Protein AF-A0A0G0K893-F1 (afdb_monomer_lite)

InterPro domains:
  IPR022312 DNA polymerase family X [PTHR11276] (44-92)
  IPR029398 DNA polymerase beta, thumb domain [PF14791] (61-93)
  IPR037160 DNA polymerase, thumb domain superfamily [G3DSA:3.30.210.10] (62-109)
  IPR043519 Nucleotidyltransferase superfamily [G3DSA:3.30.460.10] (1-61)
  IPR043519 Nucleotidyltransferase superfamily [SSF81301] (2-94)

Secondary structure (DSSP, 8-state):
---EEEEEE-S-HHHHHHHHHT-TT--EEEEE-SSEEEEEETTTEEEEEEEE-GGGHHHHHHHHH--HHHHHHHHHHHHHTTEEEETTEEEE-STT--------------

pLDDT: mean 87.23, std 17.06, range [38.0, 98.5]

Foldseek 3Di:
DAAAEAEAADPQQPVVQVCVQVPVQFPDWPDDDPFKTWTAGPPRHIYIYGYAHPVLRVLLVPVVVDDPVRVVVVQVVQVVVQWGRDSRGIGHNDDPDDDPDPPDPDPPDD

Radius of gyration: 16.89 Å; chains: 1; bounding box: 39×26×49 Å

Structure (mmCIF, N/CA/C/O backbone):
data_AF-A0A0G0K893-F1
#
_entry.id   AF-A0A0G0K893-F1
#
loop_
_atom_site.group_PDB
_atom_site.id
_atom_site.type_symbol
_atom_site.label_atom_id
_atom_site.label_alt_id
_atom_site.label_comp_id
_atom_site.label_asym_id
_atom_site.label_entity_id
_atom_site.label_seq_id
_atom_site.pdbx_PDB_ins_code
_atom_site.Cartn_x
_atom_site.Cartn_y
_atom_site.Cartn_z
_atom_site.occupancy
_atom_site.B_iso_or_equiv
_atom_site.auth_seq_id
_atom_site.auth_comp_id
_atom_site.auth_asym_id
_atom_site.auth_atom_id
_atom_site.pdbx_PDB_model_num
ATOM 1 N N . MET A 1 1 ? 6.265 -10.232 15.734 1.00 49.88 1 MET A N 1
ATOM 2 C CA . MET A 1 1 ? 4.872 -10.055 15.279 1.00 49.88 1 MET A CA 1
ATOM 3 C C . MET A 1 1 ? 4.722 -8.579 14.971 1.00 49.88 1 MET A C 1
ATOM 5 O O . MET A 1 1 ? 5.024 -7.790 15.858 1.00 49.88 1 MET A O 1
ATOM 9 N N . GLY A 1 2 ? 4.480 -8.250 13.701 1.00 76.31 2 GLY A N 1
ATOM 10 C CA . GLY A 1 2 ? 4.587 -6.898 13.144 1.00 76.31 2 GLY A CA 1
ATOM 11 C C . GLY A 1 2 ? 3.237 -6.213 12.935 1.00 76.31 2 GLY A C 1
ATOM 12 O O . GLY A 1 2 ? 2.206 -6.683 13.415 1.00 76.31 2 GLY A O 1
ATOM 13 N N . ASP A 1 3 ? 3.310 -5.094 12.237 1.00 86.00 3 ASP A N 1
ATOM 14 C CA . ASP A 1 3 ? 2.236 -4.349 11.588 1.00 86.00 3 ASP A CA 1
ATOM 15 C C . ASP A 1 3 ? 1.375 -5.218 10.645 1.00 86.00 3 ASP A C 1
ATOM 17 O O . ASP A 1 3 ? 1.777 -6.292 10.192 1.00 86.00 3 ASP A O 1
ATOM 21 N N . ILE A 1 4 ? 0.138 -4.771 10.404 1.00 93.25 4 ILE A N 1
ATOM 22 C CA . ILE A 1 4 ? -0.775 -5.336 9.403 1.00 93.25 4 ILE A CA 1
ATOM 23 C C . ILE A 1 4 ? -0.813 -4.392 8.206 1.00 93.25 4 ILE A C 1
ATOM 25 O O . ILE A 1 4 ? -1.284 -3.267 8.333 1.00 93.25 4 ILE A O 1
ATOM 29 N N . ASP A 1 5 ? -0.424 -4.886 7.038 1.00 92.75 5 ASP A N 1
ATOM 30 C CA . ASP A 1 5 ? -0.477 -4.142 5.783 1.00 92.75 5 ASP A CA 1
ATOM 31 C C . ASP A 1 5 ? -1.726 -4.478 4.954 1.00 92.75 5 ASP A C 1
ATOM 33 O O . ASP A 1 5 ? -2.015 -5.646 4.672 1.00 92.75 5 ASP A O 1
ATOM 37 N N . ILE A 1 6 ? -2.449 -3.455 4.494 1.00 94.94 6 ILE A N 1
ATOM 38 C CA . ILE A 1 6 ? -3.634 -3.586 3.639 1.00 94.94 6 ILE A CA 1
ATOM 39 C C . ILE A 1 6 ? -3.418 -2.825 2.325 1.00 94.94 6 ILE A C 1
ATOM 41 O O . ILE A 1 6 ? -3.379 -1.596 2.282 1.00 94.94 6 ILE A O 1
ATOM 45 N N . GLY A 1 7 ? -3.351 -3.559 1.212 1.00 94.75 7 GLY A N 1
ATOM 46 C CA . GLY A 1 7 ? -3.342 -2.983 -0.134 1.00 94.75 7 GLY A CA 1
ATOM 47 C C . GLY A 1 7 ? -4.748 -2.883 -0.729 1.00 94.75 7 GLY A C 1
ATOM 48 O O . GLY A 1 7 ? -5.421 -3.900 -0.903 1.00 94.75 7 GLY A O 1
ATOM 49 N N . VAL A 1 8 ? -5.176 -1.678 -1.113 1.00 96.62 8 VAL A N 1
ATOM 50 C CA . VAL A 1 8 ? -6.508 -1.417 -1.688 1.00 96.62 8 VAL A CA 1
ATOM 51 C C . VAL A 1 8 ? -6.398 -0.903 -3.122 1.00 96.62 8 VAL A C 1
ATOM 53 O O . VAL A 1 8 ? -5.549 -0.072 -3.445 1.00 96.62 8 VAL A O 1
ATOM 56 N N . SER A 1 9 ? -7.299 -1.372 -3.985 1.00 96.69 9 SER A N 1
ATOM 57 C CA . SER A 1 9 ? -7.487 -0.843 -5.333 1.00 96.69 9 SER A CA 1
ATOM 58 C C . SER A 1 9 ? -8.683 0.109 -5.376 1.00 96.69 9 SER A C 1
ATOM 60 O O . SER A 1 9 ? -9.803 -0.303 -5.086 1.00 96.69 9 SER A O 1
ATOM 62 N N . SER A 1 10 ? -8.469 1.380 -5.723 1.00 96.69 10 SER A N 1
ATOM 63 C CA . SER A 1 10 ? -9.551 2.360 -5.879 1.00 96.69 10 SER A CA 1
ATOM 64 C C . SER A 1 10 ? -9.133 3.554 -6.741 1.00 96.69 10 SER A C 1
ATOM 66 O O . SER A 1 10 ? -7.983 4.000 -6.714 1.00 96.69 10 SER A O 1
ATOM 68 N N . ASN A 1 11 ? -10.097 4.111 -7.480 1.00 96.69 11 ASN A N 1
ATOM 69 C CA . ASN A 1 11 ? -9.959 5.413 -8.143 1.00 96.69 11 ASN A CA 1
ATOM 70 C C . ASN A 1 11 ? -10.298 6.592 -7.213 1.00 96.69 11 ASN A C 1
ATOM 72 O O . ASN A 1 11 ? -10.037 7.735 -7.571 1.00 96.69 11 ASN A O 1
ATOM 76 N N . ASN A 1 12 ? -10.846 6.321 -6.025 1.00 97.69 12 ASN A N 1
ATOM 77 C CA . ASN A 1 12 ? -11.156 7.310 -4.998 1.00 97.69 12 ASN A CA 1
ATOM 78 C C . ASN A 1 12 ? -10.400 6.958 -3.700 1.00 97.69 12 ASN A C 1
ATOM 80 O O . ASN A 1 12 ? -10.960 6.284 -2.830 1.00 97.69 12 ASN A O 1
ATOM 84 N N . PRO A 1 13 ? -9.105 7.318 -3.595 1.00 97.44 13 PRO A N 1
ATOM 85 C CA . PRO A 1 13 ? -8.307 7.018 -2.411 1.00 97.44 13 PRO A CA 1
ATOM 86 C C . PRO A 1 13 ? -8.812 7.758 -1.174 1.00 97.44 13 PRO A C 1
ATOM 88 O O . PRO A 1 13 ? -8.867 7.159 -0.109 1.00 97.44 13 PRO A O 1
ATOM 91 N N . GLU A 1 14 ? -9.256 9.006 -1.321 1.00 98.25 14 GLU A N 1
ATOM 92 C CA . GLU A 1 14 ? -9.770 9.819 -0.218 1.00 98.25 14 GLU A CA 1
ATOM 93 C C . GLU A 1 14 ? -10.915 9.119 0.521 1.00 98.25 14 GLU A C 1
ATOM 95 O O . GLU A 1 14 ? -10.826 8.923 1.729 1.00 98.25 14 GLU A O 1
ATOM 100 N N . ALA A 1 15 ? -11.935 8.639 -0.200 1.00 98.38 15 ALA A N 1
ATOM 101 C CA . ALA A 1 15 ? -13.064 7.941 0.417 1.00 98.38 15 ALA A CA 1
ATOM 102 C C . ALA A 1 15 ? -12.649 6.657 1.159 1.00 98.38 15 ALA A C 1
ATOM 104 O O . ALA A 1 15 ? -13.204 6.340 2.211 1.00 98.38 15 ALA A O 1
ATOM 105 N N . VAL A 1 16 ? -11.666 5.921 0.629 1.00 98.38 16 VAL A N 1
ATOM 106 C CA . VAL A 1 16 ? -11.134 4.715 1.283 1.00 98.38 16 VAL A CA 1
ATOM 107 C C . VAL A 1 16 ? -10.405 5.082 2.570 1.00 98.38 16 VAL A C 1
ATOM 109 O O . VAL A 1 16 ? -10.655 4.469 3.606 1.00 98.38 16 VAL A O 1
ATOM 112 N N . LEU A 1 17 ? -9.516 6.076 2.509 1.00 98.50 17 LEU A N 1
ATOM 113 C CA . LEU A 1 17 ? -8.738 6.511 3.664 1.00 98.50 17 LEU A CA 1
ATOM 114 C C . LEU A 1 17 ? -9.646 7.086 4.751 1.00 98.50 17 LEU A C 1
ATOM 116 O O . LEU A 1 17 ? -9.465 6.741 5.913 1.00 98.50 17 LEU A O 1
ATOM 120 N N . GLU A 1 18 ? -10.646 7.890 4.381 1.00 98.31 18 GLU A N 1
ATOM 121 C CA . GLU A 1 18 ? -11.658 8.405 5.310 1.00 98.31 18 GLU A CA 1
ATOM 122 C C . GLU A 1 18 ? -12.405 7.280 6.019 1.00 98.31 18 GLU A C 1
ATOM 124 O O . GLU A 1 18 ? -12.508 7.276 7.244 1.00 98.31 18 GLU A O 1
ATOM 129 N N . HIS A 1 19 ? -12.887 6.286 5.273 1.00 98.25 19 HIS A N 1
ATOM 130 C CA . HIS A 1 19 ? -13.567 5.144 5.874 1.00 98.25 19 HIS A CA 1
ATOM 131 C C . HIS A 1 19 ? -12.643 4.356 6.815 1.00 98.25 19 HIS A C 1
ATOM 133 O O . HIS A 1 19 ? -13.053 3.954 7.903 1.00 98.25 19 HIS A O 1
ATOM 139 N N . PHE A 1 20 ? -11.387 4.162 6.411 1.00 98.50 20 PHE A N 1
ATOM 140 C CA . PHE A 1 20 ? -10.389 3.428 7.180 1.00 98.50 20 PHE A CA 1
ATOM 141 C C . PHE A 1 20 ? -10.054 4.106 8.514 1.00 98.50 20 PHE A C 1
ATOM 143 O O . PHE A 1 20 ? -10.064 3.442 9.550 1.00 98.50 20 PHE A O 1
ATOM 150 N N . ILE A 1 21 ? -9.805 5.421 8.522 1.00 98.19 21 ILE A N 1
ATOM 151 C CA . ILE A 1 21 ? -9.460 6.130 9.764 1.00 98.19 21 ILE A CA 1
ATOM 152 C C . ILE A 1 21 ? -10.633 6.205 10.752 1.00 98.19 21 ILE A C 1
ATOM 154 O O . ILE A 1 21 ? -10.407 6.295 11.957 1.00 98.19 21 ILE A O 1
ATOM 158 N N . HIS A 1 22 ? -11.872 6.111 10.257 1.00 98.12 22 HIS A N 1
ATOM 159 C CA . HIS A 1 22 ? -13.095 6.052 11.062 1.00 98.12 22 HIS A CA 1
ATOM 160 C C . HIS A 1 22 ? -13.515 4.618 11.425 1.00 98.12 22 HIS A C 1
ATOM 162 O O . HIS A 1 22 ? -14.634 4.400 11.898 1.00 98.12 22 HIS A O 1
ATOM 168 N N . PHE A 1 23 ? -12.645 3.624 11.217 1.00 97.69 23 PHE A N 1
ATOM 169 C CA . PHE A 1 23 ? -12.926 2.246 11.600 1.00 97.69 23 PHE A CA 1
ATOM 170 C C . PHE A 1 23 ? -13.322 2.169 13.088 1.00 97.69 23 PHE A C 1
ATOM 172 O O . PHE A 1 23 ? -12.562 2.639 13.933 1.00 97.69 23 PHE A O 1
ATOM 179 N N . PRO A 1 24 ? -14.455 1.538 13.464 1.00 97.06 24 PRO A N 1
ATOM 180 C CA . PRO A 1 24 ? -14.985 1.628 14.831 1.00 97.06 24 PRO A CA 1
ATOM 181 C C . PRO A 1 24 ? -14.060 1.138 15.951 1.00 97.06 24 PRO A C 1
ATOM 183 O O . PRO A 1 24 ? -14.272 1.476 17.112 1.00 97.06 24 PRO A O 1
ATOM 186 N N . LYS A 1 25 ? -13.056 0.310 15.634 1.00 96.56 25 LYS A N 1
ATOM 187 C CA . LYS A 1 25 ? -12.066 -0.165 16.614 1.00 96.56 25 LYS A CA 1
ATOM 188 C C . LYS A 1 25 ? -10.757 0.630 16.583 1.00 96.56 25 LYS A C 1
ATOM 190 O O . LYS A 1 25 ? -9.840 0.277 17.318 1.00 96.56 25 LYS A O 1
ATOM 195 N N . ALA A 1 26 ? -10.629 1.657 15.747 1.00 97.25 26 ALA A N 1
ATOM 196 C CA . ALA A 1 26 ? -9.457 2.520 15.752 1.00 97.25 26 ALA A CA 1
ATOM 197 C C . ALA A 1 26 ? -9.348 3.227 17.114 1.00 97.25 26 ALA A C 1
ATOM 199 O O . ALA A 1 26 ? -10.277 3.887 17.569 1.00 97.25 26 ALA A O 1
ATOM 200 N N . GLN A 1 27 ? -8.208 3.062 17.780 1.00 97.81 27 GLN A N 1
ATOM 201 C CA . GLN A 1 27 ? -7.885 3.734 19.039 1.00 97.81 27 GLN A CA 1
ATOM 202 C C . GLN A 1 27 ? -7.207 5.086 18.794 1.00 97.81 27 GLN A C 1
ATOM 204 O O . GLN A 1 27 ? -7.425 6.029 19.549 1.00 97.81 27 GLN A O 1
ATOM 209 N N . ARG A 1 28 ? -6.375 5.182 17.749 1.00 97.19 28 ARG A N 1
ATOM 210 C CA . ARG A 1 28 ? -5.768 6.435 17.276 1.00 97.19 28 ARG A CA 1
ATOM 211 C C . ARG A 1 28 ? -5.381 6.337 15.806 1.00 97.19 28 ARG A C 1
ATOM 213 O O . ARG A 1 28 ? -5.014 5.260 15.338 1.00 97.19 28 ARG A O 1
ATOM 220 N N . VAL A 1 29 ? -5.396 7.475 15.122 1.00 98.19 29 VAL A N 1
ATOM 221 C CA . VAL A 1 29 ? -4.787 7.651 13.798 1.00 98.19 29 VAL A CA 1
ATOM 222 C C . VAL A 1 29 ? -3.336 8.082 14.008 1.00 98.19 29 VAL A C 1
ATOM 224 O O . VAL A 1 29 ? -3.079 9.000 14.786 1.00 98.19 29 VAL A O 1
ATOM 227 N N . LEU A 1 30 ? -2.394 7.393 13.369 1.00 97.75 30 LEU A N 1
ATOM 228 C CA . LEU A 1 30 ? -0.967 7.727 13.405 1.00 97.75 30 LEU A CA 1
ATOM 229 C C . LEU A 1 30 ? -0.604 8.698 12.282 1.00 97.75 30 LEU A C 1
ATOM 231 O O . LEU A 1 30 ? 0.086 9.685 12.515 1.00 97.75 30 LEU A O 1
ATOM 235 N N . GLU A 1 31 ? -1.091 8.414 11.076 1.00 96.94 31 GLU A N 1
ATOM 236 C CA . GLU A 1 31 ? -0.813 9.184 9.868 1.00 96.94 31 GLU A CA 1
ATOM 237 C C . GLU A 1 31 ? -1.990 9.077 8.891 1.00 96.94 31 GLU A C 1
ATOM 239 O O . GLU A 1 31 ? -2.676 8.053 8.830 1.00 96.94 31 GLU A O 1
ATOM 244 N N . LYS A 1 32 ? -2.199 10.134 8.101 1.00 97.81 32 LYS A N 1
ATOM 245 C CA . LYS A 1 32 ? -3.052 10.128 6.912 1.00 97.81 32 LYS A CA 1
ATOM 246 C C . LYS A 1 32 ? -2.413 11.006 5.835 1.00 97.81 32 LYS A C 1
ATOM 248 O O . LYS A 1 32 ? -2.337 12.222 5.992 1.00 97.81 32 LYS A O 1
ATOM 253 N N . GLY A 1 33 ? -1.983 10.379 4.748 1.00 97.19 33 GLY A N 1
ATOM 254 C CA . GLY A 1 33 ? -1.525 11.035 3.528 1.00 97.19 33 GLY A CA 1
ATOM 255 C C . GLY A 1 33 ? -2.581 10.996 2.422 1.00 97.19 33 GLY A C 1
ATOM 256 O O . GLY A 1 33 ? -3.751 10.698 2.652 1.00 97.19 33 GLY A O 1
ATOM 257 N N . GLU A 1 34 ? -2.157 11.263 1.186 1.00 97.06 34 GLU A N 1
ATOM 258 C CA . GLU A 1 34 ? -3.048 11.237 0.013 1.00 97.06 34 GLU A CA 1
ATOM 259 C C . GLU A 1 34 ? -3.458 9.818 -0.409 1.00 97.06 34 GLU A C 1
ATOM 261 O O . GLU A 1 34 ? -4.516 9.613 -1.005 1.00 97.06 34 GLU A O 1
ATOM 266 N N . ARG A 1 35 ? -2.592 8.829 -0.154 1.00 96.38 35 ARG A N 1
ATOM 267 C CA . ARG A 1 35 ? -2.780 7.432 -0.589 1.00 96.38 35 ARG A CA 1
ATOM 268 C C . ARG A 1 35 ? -2.462 6.405 0.490 1.00 96.38 35 ARG A C 1
ATOM 270 O O . ARG A 1 35 ? -2.571 5.211 0.227 1.00 96.38 35 ARG A O 1
ATOM 277 N N . THR A 1 36 ? -2.062 6.854 1.670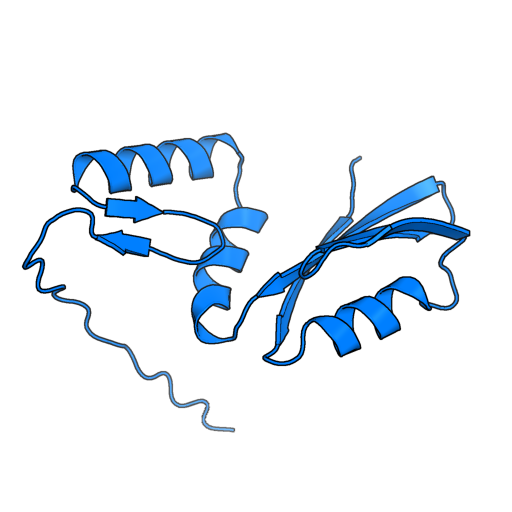 1.00 97.31 36 THR A N 1
ATOM 278 C CA . THR A 1 36 ? -1.669 6.005 2.792 1.00 97.31 36 THR A CA 1
ATOM 279 C C . THR A 1 36 ? -2.327 6.497 4.068 1.00 97.31 36 THR A C 1
ATOM 281 O O . THR A 1 36 ? -2.558 7.695 4.226 1.00 97.31 36 THR A O 1
ATOM 284 N N . ALA A 1 37 ? -2.634 5.586 4.982 1.00 98.25 37 ALA A N 1
ATOM 285 C CA . ALA A 1 37 ? -3.009 5.937 6.344 1.00 98.25 37 ALA A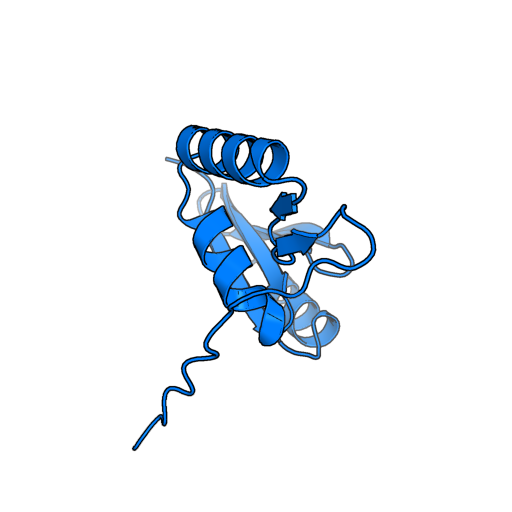 CA 1
ATOM 286 C C . ALA A 1 37 ? -2.636 4.810 7.302 1.00 98.25 37 ALA A C 1
ATOM 288 O O . ALA A 1 37 ? -2.559 3.648 6.905 1.00 98.25 37 ALA A O 1
ATOM 289 N N . SER A 1 38 ? -2.470 5.167 8.567 1.00 98.25 38 SER A N 1
ATOM 290 C CA . SER A 1 38 ? -2.058 4.251 9.623 1.00 98.25 38 SER A CA 1
ATOM 291 C C . SER A 1 38 ? -2.920 4.469 10.855 1.00 98.25 38 SER A C 1
ATOM 293 O O . SER A 1 38 ? -3.086 5.602 11.317 1.00 98.25 38 SER A O 1
ATOM 295 N N . ILE A 1 39 ? -3.458 3.388 11.416 1.00 98.31 39 ILE A N 1
ATOM 296 C CA . ILE A 1 39 ? -4.223 3.407 12.669 1.00 98.31 39 ILE A CA 1
ATOM 297 C C . ILE A 1 39 ? -3.642 2.411 13.667 1.00 98.31 39 ILE A C 1
ATOM 299 O O . ILE A 1 39 ? -2.975 1.445 13.304 1.00 98.31 39 ILE A O 1
ATOM 303 N N . VAL A 1 40 ? -3.945 2.622 14.943 1.00 97.94 40 VAL A N 1
ATOM 304 C CA . VAL A 1 40 ? -3.737 1.619 15.991 1.00 97.94 40 VAL A CA 1
ATOM 305 C C . VAL A 1 40 ? -5.081 1.053 16.415 1.00 97.94 40 VAL A C 1
ATOM 307 O O . VAL A 1 40 ? -6.020 1.810 16.662 1.00 97.94 40 VAL A O 1
ATOM 310 N N . VAL A 1 41 ? -5.163 -0.270 16.525 1.00 96.94 41 VAL A N 1
ATOM 311 C CA . VAL A 1 41 ? -6.346 -1.021 16.976 1.00 96.94 41 VAL A CA 1
ATOM 312 C C . VAL A 1 41 ? -6.053 -1.737 18.313 1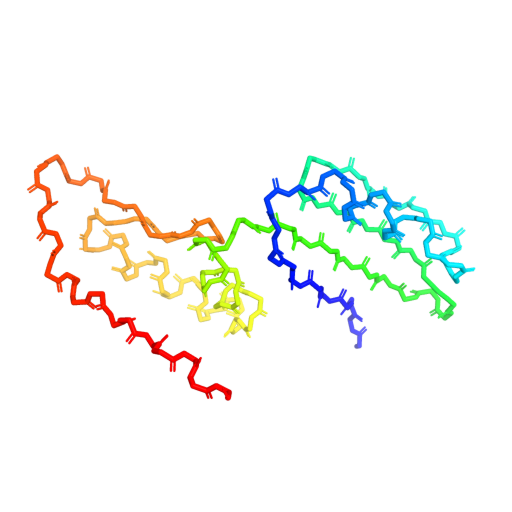.00 96.94 41 VAL A C 1
ATOM 314 O O . VAL A 1 41 ? -4.903 -1.727 18.771 1.00 96.94 41 VAL A O 1
ATOM 317 N N . PRO A 1 42 ? -7.052 -2.352 18.989 1.00 96.44 42 PRO A N 1
ATOM 318 C CA . PRO A 1 42 ? -6.856 -2.984 20.290 1.00 96.44 42 PRO A CA 1
ATOM 319 C C . PRO A 1 42 ? -5.725 -4.013 20.281 1.00 96.44 42 PRO A C 1
ATOM 321 O O . PRO A 1 42 ? -5.541 -4.745 19.312 1.00 96.44 42 PRO A O 1
ATOM 324 N N . GLY A 1 43 ? -4.975 -4.065 21.383 1.00 94.31 43 GLY A N 1
ATOM 325 C CA . GLY A 1 43 ? -3.723 -4.823 21.456 1.00 94.31 43 GLY A CA 1
ATOM 326 C C . GLY A 1 43 ? -2.495 -4.032 20.993 1.00 94.31 43 GLY A C 1
ATOM 327 O O . GLY A 1 43 ? -1.427 -4.622 20.869 1.00 94.31 43 GLY A O 1
ATOM 328 N N . ASN A 1 44 ? -2.630 -2.716 20.764 1.00 94.62 44 ASN A N 1
ATOM 329 C CA . ASN A 1 44 ? -1.565 -1.830 20.275 1.00 94.62 44 ASN A CA 1
ATOM 330 C C . ASN A 1 44 ? -0.970 -2.314 18.939 1.00 94.62 44 ASN A C 1
ATOM 332 O O . ASN A 1 44 ? 0.235 -2.228 18.706 1.00 94.62 44 ASN A O 1
ATOM 336 N N . ILE A 1 45 ? -1.839 -2.849 18.078 1.00 95.62 45 ILE A N 1
ATOM 337 C CA . ILE A 1 45 ? -1.482 -3.349 16.750 1.00 95.62 45 ILE A CA 1
ATOM 338 C C . ILE A 1 45 ? -1.601 -2.189 15.765 1.00 95.62 45 ILE A C 1
ATOM 340 O O . ILE A 1 45 ? -2.651 -1.546 15.698 1.00 95.62 45 ILE A O 1
ATOM 344 N N . GLN A 1 46 ? -0.534 -1.930 15.013 1.00 97.31 46 GLN A N 1
ATOM 345 C CA . GLN A 1 46 ? -0.545 -0.973 13.912 1.00 97.31 46 GLN A CA 1
ATOM 346 C C . GLN A 1 46 ? -1.122 -1.631 12.656 1.00 97.31 46 GLN A C 1
ATOM 348 O O . GLN A 1 46 ? -0.770 -2.765 12.325 1.00 97.31 46 GLN A O 1
ATOM 353 N N . VAL A 1 47 ? -2.020 -0.915 11.984 1.00 97.25 47 VAL A N 1
ATOM 354 C CA . VAL A 1 47 ? -2.599 -1.305 10.700 1.00 97.25 47 VAL A CA 1
ATOM 355 C C . VAL A 1 47 ? -2.355 -0.178 9.713 1.00 97.25 47 VAL A C 1
ATOM 357 O O . VAL A 1 47 ? -2.801 0.949 9.947 1.00 97.25 47 VAL A O 1
ATOM 360 N N . ASP A 1 48 ? -1.695 -0.504 8.612 1.00 96.56 48 ASP A N 1
ATOM 361 C CA . ASP A 1 48 ? -1.345 0.414 7.542 1.00 96.56 48 ASP A CA 1
ATOM 362 C C . ASP A 1 48 ? -2.178 0.087 6.303 1.00 96.56 48 ASP A C 1
ATOM 364 O O . ASP A 1 48 ? -2.341 -1.072 5.919 1.00 96.56 48 ASP A O 1
ATOM 368 N N . VAL A 1 49 ? -2.733 1.114 5.665 1.00 96.88 49 VAL A N 1
ATOM 369 C CA . VAL A 1 49 ? -3.446 0.988 4.393 1.00 96.88 49 VAL A CA 1
ATOM 370 C C . VAL A 1 49 ? -2.721 1.782 3.316 1.00 96.88 49 VAL A C 1
ATOM 372 O O . VAL A 1 49 ? -2.310 2.921 3.538 1.00 96.88 49 VAL A O 1
ATOM 375 N N . MET A 1 50 ? -2.604 1.205 2.120 1.00 96.75 50 MET A N 1
ATOM 376 C CA . MET A 1 50 ? -2.147 1.904 0.919 1.00 96.75 50 MET A CA 1
ATOM 377 C C . MET A 1 50 ? -3.137 1.701 -0.222 1.00 96.75 50 MET A C 1
ATOM 379 O O . MET A 1 50 ? -3.493 0.574 -0.569 1.00 96.75 50 MET A O 1
ATOM 383 N N . VAL A 1 51 ? -3.547 2.803 -0.847 1.00 96.88 51 VAL A N 1
ATOM 384 C CA . VAL A 1 51 ? -4.527 2.808 -1.932 1.00 96.88 51 VAL A CA 1
ATOM 385 C C . VAL A 1 51 ? -3.854 3.126 -3.261 1.00 96.88 51 VAL A C 1
ATOM 387 O O . VAL A 1 51 ? -3.336 4.223 -3.486 1.00 96.88 51 VAL A O 1
ATOM 390 N N . GLN A 1 52 ? -3.921 2.192 -4.203 1.00 95.25 52 GLN A N 1
ATOM 391 C CA . GLN A 1 52 ? -3.455 2.398 -5.573 1.00 95.25 52 GLN A CA 1
ATOM 392 C C . GLN A 1 52 ? -4.601 2.339 -6.574 1.00 95.25 52 GLN A C 1
ATOM 394 O O . GLN A 1 52 ? -5.676 1.815 -6.293 1.00 95.25 52 GLN A O 1
ATOM 399 N N . SER A 1 53 ? -4.371 2.899 -7.762 1.00 93.88 53 SER A N 1
ATOM 400 C CA . SER A 1 53 ? -5.324 2.747 -8.859 1.00 93.88 53 SER A CA 1
ATOM 401 C C . SER A 1 53 ? -5.428 1.272 -9.281 1.00 93.88 53 SER A C 1
ATOM 403 O O . SER A 1 53 ? -4.470 0.511 -9.101 1.00 93.88 53 SER A O 1
ATOM 405 N N . PRO A 1 54 ? -6.540 0.852 -9.908 1.00 93.19 54 PRO A N 1
ATOM 406 C CA . PRO A 1 54 ? -6.676 -0.492 -10.478 1.00 93.19 54 PRO A CA 1
ATOM 407 C C . PRO A 1 54 ? -5.524 -0.893 -11.394 1.00 93.19 54 PRO A C 1
ATOM 409 O O . PRO A 1 54 ? -5.052 -2.024 -11.340 1.00 93.19 54 PRO A O 1
ATOM 412 N N . TYR A 1 55 ? -4.997 0.060 -12.161 1.00 90.94 55 TYR A N 1
ATOM 413 C CA . TYR A 1 55 ? -3.848 -0.169 -13.030 1.00 90.94 55 TYR A CA 1
ATOM 414 C C . TYR A 1 55 ? -2.561 -0.522 -12.261 1.00 90.94 55 TYR A C 1
ATOM 416 O O . TYR A 1 55 ? -1.773 -1.348 -12.716 1.00 90.94 55 TYR A O 1
ATOM 424 N N . ALA A 1 56 ? -2.339 0.084 -11.094 1.00 91.50 56 ALA A N 1
ATOM 425 C CA . ALA A 1 56 ? -1.135 -0.125 -10.290 1.00 91.50 56 ALA A CA 1
ATOM 426 C C . ALA A 1 56 ? -1.262 -1.280 -9.278 1.00 91.50 56 ALA A C 1
ATOM 428 O O . ALA A 1 56 ? -0.270 -1.656 -8.654 1.00 91.50 56 ALA A O 1
ATOM 429 N N . TYR A 1 57 ? -2.446 -1.883 -9.129 1.00 90.94 57 TYR A N 1
ATOM 430 C CA . TYR A 1 57 ? -2.708 -2.862 -8.071 1.00 90.94 57 TYR A CA 1
ATOM 431 C C . TYR A 1 57 ? -1.798 -4.098 -8.132 1.00 90.94 57 TYR A C 1
ATOM 433 O O . TYR A 1 57 ? -1.328 -4.570 -7.102 1.00 90.94 57 TYR A O 1
ATOM 441 N N . GLY A 1 58 ? -1.458 -4.584 -9.330 1.00 91.62 58 GLY A N 1
ATOM 442 C CA . GLY A 1 58 ? -0.527 -5.712 -9.464 1.00 91.62 58 GLY A CA 1
ATOM 443 C C . GLY A 1 58 ? 0.873 -5.411 -8.912 1.00 91.62 58 GLY A C 1
ATOM 444 O O . GLY A 1 58 ? 1.493 -6.265 -8.281 1.00 91.62 58 GLY A O 1
ATOM 445 N N . ALA A 1 59 ? 1.361 -4.182 -9.097 1.00 93.25 59 ALA A N 1
ATOM 446 C CA . ALA A 1 59 ? 2.651 -3.758 -8.561 1.00 93.25 59 ALA A CA 1
ATOM 447 C C . ALA A 1 59 ? 2.594 -3.523 -7.046 1.00 93.25 59 ALA A C 1
ATOM 449 O O . ALA A 1 59 ? 3.545 -3.856 -6.339 1.00 93.25 59 ALA A O 1
ATOM 450 N N . LEU A 1 60 ? 1.458 -3.029 -6.547 1.00 92.94 60 LEU A N 1
ATOM 451 C CA . LEU A 1 60 ? 1.179 -2.925 -5.118 1.00 92.94 60 LEU A CA 1
ATOM 452 C C . LEU A 1 60 ? 1.224 -4.298 -4.430 1.00 92.94 60 LEU A C 1
ATOM 454 O O . LEU A 1 60 ? 1.909 -4.460 -3.424 1.00 92.94 60 LEU A O 1
ATOM 458 N N . LEU A 1 61 ? 0.544 -5.300 -4.999 1.00 92.94 61 LEU A N 1
ATOM 459 C CA . LEU A 1 61 ? 0.531 -6.669 -4.474 1.00 92.94 61 LEU A CA 1
ATOM 460 C C . LEU A 1 61 ? 1.934 -7.275 -4.419 1.00 92.94 61 LEU A C 1
ATOM 462 O O . LEU A 1 61 ? 2.318 -7.855 -3.403 1.00 92.94 61 LEU A O 1
ATOM 466 N N . GLN A 1 62 ? 2.713 -7.112 -5.493 1.00 94.81 62 GLN A N 1
ATOM 467 C CA . GL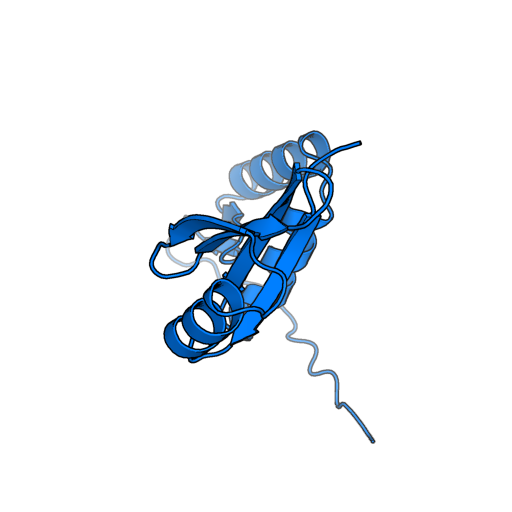N A 1 62 ? 4.106 -7.555 -5.536 1.00 94.81 62 GLN A CA 1
ATOM 468 C C . GLN A 1 62 ? 4.916 -6.891 -4.411 1.00 94.81 62 GLN A C 1
ATOM 470 O O . GLN A 1 62 ? 5.620 -7.588 -3.680 1.00 94.81 62 GLN A O 1
ATOM 475 N N . HIS A 1 63 ? 4.775 -5.571 -4.239 1.00 90.12 63 HIS A N 1
ATOM 476 C CA . HIS A 1 63 ? 5.477 -4.811 -3.207 1.00 90.12 63 HIS A CA 1
ATOM 477 C C . HIS A 1 63 ? 5.165 -5.332 -1.799 1.00 90.12 63 HIS A C 1
ATOM 479 O O . HIS A 1 63 ? 6.099 -5.618 -1.050 1.00 90.12 63 HIS A O 1
ATOM 485 N N . PHE A 1 64 ? 3.883 -5.473 -1.448 1.00 88.88 64 PHE A N 1
ATOM 486 C CA . PHE A 1 64 ? 3.470 -5.916 -0.111 1.00 88.88 64 PHE A CA 1
ATOM 487 C C . PHE A 1 64 ? 3.834 -7.367 0.177 1.00 88.88 64 PHE A C 1
ATOM 489 O O . PHE A 1 64 ? 4.241 -7.692 1.287 1.00 88.88 64 PHE A O 1
ATOM 496 N N . THR A 1 65 ? 3.738 -8.240 -0.826 1.00 89.00 65 THR A N 1
ATOM 497 C CA . THR A 1 65 ? 4.084 -9.657 -0.644 1.00 89.00 65 THR A CA 1
ATOM 498 C C . THR A 1 65 ? 5.584 -9.828 -0.413 1.00 89.00 65 THR A C 1
ATOM 500 O O . THR A 1 65 ? 6.002 -10.677 0.375 1.00 89.00 65 THR A O 1
ATOM 503 N N . GLY A 1 66 ? 6.406 -8.992 -1.057 1.00 85.00 66 GLY A N 1
ATOM 504 C CA . GLY A 1 66 ? 7.838 -8.946 -0.803 1.00 85.00 66 GLY A CA 1
ATOM 505 C C . GLY A 1 66 ? 8.515 -10.317 -0.937 1.00 85.00 66 GLY A C 1
ATOM 506 O O . GLY A 1 66 ? 8.175 -11.104 -1.817 1.00 85.00 66 GLY A O 1
ATOM 507 N N . SER A 1 67 ? 9.521 -10.645 -0.116 1.00 91.94 67 SER A N 1
ATOM 508 C CA . SER A 1 67 ? 10.089 -9.879 1.014 1.00 91.94 67 SER A CA 1
ATOM 509 C C . SER A 1 67 ? 10.853 -8.610 0.594 1.00 91.94 67 SER A C 1
ATOM 511 O O . SER A 1 67 ? 11.075 -8.364 -0.591 1.00 91.94 67 SER A O 1
ATOM 513 N N . LYS A 1 68 ? 11.338 -7.810 1.557 1.00 90.75 68 LYS A N 1
ATOM 514 C CA . LYS A 1 68 ? 12.200 -6.640 1.281 1.00 90.75 68 LYS A CA 1
ATOM 515 C C . LYS A 1 68 ? 13.361 -6.974 0.335 1.00 90.75 68 LYS A C 1
ATOM 517 O O . LYS A 1 68 ? 13.618 -6.222 -0.602 1.00 90.75 68 LYS A O 1
ATOM 522 N N . HIS A 1 69 ? 14.036 -8.104 0.552 1.00 96.06 69 HIS A N 1
ATOM 523 C CA . HIS A 1 69 ? 15.137 -8.541 -0.309 1.00 96.06 69 HIS A CA 1
ATOM 524 C C . HIS A 1 69 ? 14.663 -8.897 -1.720 1.00 96.06 69 HIS A C 1
ATOM 526 O O . HIS A 1 69 ? 15.313 -8.513 -2.690 1.00 96.06 69 HIS A O 1
ATOM 532 N N . HIS A 1 70 ? 13.507 -9.555 -1.844 1.00 96.56 70 HIS A N 1
ATOM 533 C CA . HIS A 1 70 ? 12.901 -9.847 -3.142 1.00 96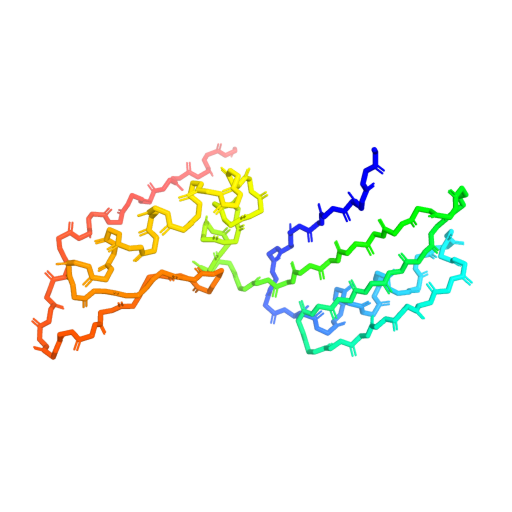.56 70 HIS A CA 1
ATOM 534 C C . HIS A 1 70 ? 12.563 -8.557 -3.907 1.00 96.56 70 HIS A C 1
ATOM 536 O O . HIS A 1 70 ? 12.919 -8.412 -5.077 1.00 96.56 70 HIS A O 1
ATOM 542 N N . ASN A 1 71 ? 11.981 -7.571 -3.222 1.00 95.94 71 ASN A N 1
ATOM 543 C CA . ASN A 1 71 ? 11.668 -6.267 -3.803 1.00 95.94 71 ASN A CA 1
ATOM 544 C C . ASN A 1 71 ? 12.924 -5.527 -4.281 1.00 95.94 71 ASN A C 1
ATOM 546 O O . ASN A 1 71 ? 12.918 -4.941 -5.362 1.00 95.94 71 ASN A O 1
ATOM 550 N N . ILE A 1 72 ? 14.008 -5.543 -3.497 1.00 96.69 72 ILE A N 1
ATOM 551 C CA . ILE A 1 72 ? 15.289 -4.934 -3.895 1.00 96.69 72 ILE A CA 1
ATOM 552 C C . ILE A 1 72 ? 15.833 -5.624 -5.150 1.00 96.69 72 ILE A C 1
ATOM 554 O O . ILE A 1 72 ? 16.116 -4.945 -6.136 1.00 96.69 72 ILE A O 1
ATOM 558 N N . ALA A 1 73 ? 15.883 -6.958 -5.158 1.00 97.50 73 ALA A N 1
ATOM 559 C CA . ALA A 1 73 ? 16.380 -7.724 -6.297 1.00 97.50 73 ALA A CA 1
ATOM 560 C C . ALA A 1 73 ? 15.584 -7.445 -7.587 1.00 97.50 73 ALA A C 1
ATOM 562 O O . ALA A 1 73 ? 16.171 -7.254 -8.654 1.00 97.50 73 ALA A O 1
ATOM 563 N N . LEU A 1 74 ? 14.251 -7.355 -7.503 1.00 96.56 74 LEU A N 1
ATOM 564 C CA . LEU A 1 74 ? 13.412 -7.017 -8.656 1.00 96.56 74 LEU A CA 1
ATOM 565 C C . LEU A 1 74 ? 13.620 -5.579 -9.143 1.00 96.56 74 LEU A C 1
ATOM 567 O O . LEU A 1 74 ? 13.648 -5.340 -10.354 1.00 96.56 74 LEU A O 1
ATOM 571 N N . ARG A 1 75 ? 13.805 -4.617 -8.232 1.00 95.81 75 ARG A N 1
ATOM 572 C CA . ARG A 1 75 ? 14.118 -3.229 -8.604 1.00 95.81 75 ARG A CA 1
ATOM 573 C C . ARG A 1 75 ? 15.465 -3.132 -9.307 1.00 95.81 75 ARG A C 1
ATOM 575 O O . ARG A 1 75 ? 15.550 -2.486 -10.350 1.00 95.81 75 ARG A O 1
ATOM 582 N N . GLU A 1 76 ? 16.489 -3.800 -8.788 1.00 96.50 76 GLU A N 1
ATOM 583 C CA . GLU A 1 76 ? 17.808 -3.870 -9.423 1.00 96.50 76 GLU A CA 1
ATOM 584 C C . GLU A 1 76 ? 17.737 -4.531 -10.803 1.00 96.50 76 GLU A C 1
ATOM 586 O O . GLU A 1 76 ? 18.338 -4.043 -11.763 1.00 96.50 76 GLU A O 1
ATOM 591 N N . TYR A 1 77 ? 16.961 -5.610 -10.937 1.00 95.31 77 TYR A N 1
ATOM 592 C CA . TYR A 1 77 ? 16.722 -6.256 -12.225 1.00 95.31 77 TYR A CA 1
ATOM 593 C C . TYR A 1 77 ? 16.055 -5.305 -13.229 1.00 95.31 77 TYR A C 1
ATOM 595 O O . TYR A 1 77 ? 16.529 -5.174 -14.360 1.00 95.31 77 TYR A O 1
ATOM 603 N N . ALA A 1 78 ? 15.000 -4.594 -12.818 1.00 94.25 78 ALA A N 1
ATOM 604 C CA . ALA A 1 78 ? 14.335 -3.603 -13.661 1.00 94.25 78 ALA A CA 1
ATOM 605 C C . ALA A 1 78 ? 15.302 -2.484 -14.087 1.00 94.25 78 ALA A C 1
ATOM 607 O O . ALA A 1 78 ? 15.356 -2.138 -15.269 1.00 94.25 78 ALA A O 1
ATOM 608 N N . GLN A 1 79 ? 16.125 -1.978 -13.164 1.00 94.06 79 GLN A N 1
ATOM 609 C CA . GLN A 1 79 ? 17.128 -0.946 -13.450 1.00 94.06 79 GLN A CA 1
ATOM 610 C C . GLN A 1 79 ? 18.165 -1.404 -14.477 1.00 94.06 79 GLN A C 1
ATOM 612 O O . GLN A 1 79 ? 18.429 -0.675 -15.434 1.00 94.06 79 GLN A O 1
ATOM 617 N N . LYS A 1 80 ? 18.679 -2.636 -14.360 1.00 94.19 80 LYS A N 1
ATOM 618 C CA . LYS A 1 80 ? 19.590 -3.244 -15.352 1.00 94.19 80 LYS A CA 1
ATOM 619 C C . LYS A 1 80 ? 18.966 -3.356 -16.749 1.00 94.19 80 LYS A C 1
ATOM 621 O O . LYS A 1 80 ? 19.686 -3.446 -17.738 1.00 94.19 80 LYS A O 1
ATOM 626 N N . LYS A 1 81 ? 17.634 -3.344 -16.843 1.00 91.12 81 LYS A N 1
ATOM 627 C CA . LYS A 1 81 ? 16.868 -3.359 -18.100 1.00 91.12 81 LYS A CA 1
ATOM 628 C C . LYS A 1 81 ? 16.413 -1.965 -18.554 1.00 91.12 81 LYS A C 1
ATOM 630 O O . LYS A 1 81 ? 15.584 -1.868 -19.454 1.00 91.12 81 LYS A O 1
ATOM 635 N N . GLY A 1 82 ? 16.925 -0.893 -17.945 1.00 90.94 82 GLY A N 1
ATOM 636 C CA . GLY A 1 82 ? 16.536 0.480 -18.278 1.00 90.94 82 GLY A CA 1
ATOM 637 C C . GLY A 1 82 ? 15.113 0.834 -17.841 1.00 90.94 82 GLY A C 1
ATOM 638 O O . GLY A 1 82 ? 14.490 1.717 -18.426 1.00 90.94 82 GLY A O 1
ATOM 639 N N . MET A 1 83 ? 14.582 0.148 -16.830 1.00 93.69 83 MET A N 1
ATOM 640 C CA . MET A 1 83 ? 13.256 0.375 -16.257 1.00 93.69 83 MET A CA 1
ATOM 641 C C . MET A 1 83 ? 13.357 0.773 -14.773 1.00 93.69 83 MET A C 1
ATOM 643 O O . MET A 1 83 ? 14.406 0.670 -14.143 1.00 93.69 83 MET A O 1
ATOM 647 N N . SER A 1 84 ? 12.259 1.240 -14.188 1.00 92.56 84 SER A N 1
ATOM 648 C CA . SER A 1 84 ? 12.098 1.410 -12.740 1.00 92.56 84 SER A CA 1
ATOM 649 C C . SER A 1 84 ? 10.837 0.698 -12.277 1.00 92.56 84 SER A C 1
ATOM 651 O O . SER A 1 84 ? 9.782 0.914 -12.868 1.00 92.56 84 SER A O 1
ATOM 653 N N . LEU A 1 85 ? 10.951 -0.103 -11.219 1.00 94.12 85 LEU A N 1
ATOM 654 C CA . LEU A 1 85 ? 9.836 -0.767 -10.546 1.00 94.12 85 LEU A CA 1
ATOM 655 C C . LEU A 1 85 ? 9.551 -0.073 -9.205 1.00 94.12 85 LEU A C 1
ATOM 657 O O . LEU A 1 85 ? 10.471 0.159 -8.417 1.00 94.12 85 LEU A O 1
ATOM 661 N N . SER A 1 86 ? 8.284 0.222 -8.943 1.00 91.69 86 SER A N 1
ATOM 662 C CA . SER A 1 86 ? 7.770 0.682 -7.650 1.00 91.69 86 SER A CA 1
ATOM 663 C C . SER A 1 86 ? 6.376 0.104 -7.396 1.00 91.69 86 SER A C 1
ATOM 665 O O . SER A 1 86 ? 5.805 -0.562 -8.256 1.00 91.69 86 SER A O 1
ATOM 667 N N . GLU A 1 87 ? 5.809 0.397 -6.231 1.00 87.94 87 GLU A N 1
ATOM 668 C CA . GLU A 1 87 ? 4.414 0.133 -5.856 1.00 87.94 87 GLU A CA 1
ATOM 669 C C . GLU A 1 87 ? 3.396 0.756 -6.827 1.00 87.94 87 GLU A C 1
ATOM 671 O O . GLU A 1 87 ? 2.254 0.314 -6.898 1.00 87.94 87 GLU A O 1
ATOM 676 N N . TYR A 1 88 ? 3.818 1.745 -7.621 1.00 89.00 88 TYR A N 1
ATOM 677 C CA . TYR A 1 88 ? 2.997 2.393 -8.644 1.00 89.00 88 TYR A CA 1
ATOM 678 C C . TYR A 1 88 ? 3.054 1.692 -10.012 1.00 89.00 88 TYR A C 1
ATOM 680 O O . TYR A 1 88 ? 2.326 2.085 -10.925 1.00 89.00 88 TYR A O 1
ATOM 688 N N . GLY A 1 89 ? 3.942 0.709 -10.204 1.00 90.12 89 GLY A N 1
ATOM 689 C CA . GLY A 1 89 ? 4.128 0.014 -11.480 1.00 90.12 89 GLY A CA 1
ATOM 690 C C . GLY A 1 89 ? 5.560 0.016 -12.008 1.00 90.12 89 GLY A C 1
ATOM 691 O O . GLY A 1 89 ? 6.522 0.360 -11.322 1.00 90.12 89 GLY A O 1
ATOM 692 N N . ILE A 1 90 ? 5.691 -0.375 -13.277 1.00 92.31 90 ILE A N 1
ATOM 693 C CA . ILE A 1 90 ? 6.958 -0.394 -14.016 1.00 92.31 90 ILE A CA 1
ATOM 694 C C . ILE A 1 90 ? 6.960 0.754 -15.026 1.00 92.31 90 ILE A C 1
ATOM 696 O O . ILE A 1 90 ? 6.019 0.908 -15.804 1.00 92.31 90 ILE A O 1
ATOM 700 N N . ARG A 1 91 ? 8.031 1.551 -15.045 1.00 89.00 91 ARG A N 1
ATOM 701 C CA . ARG A 1 91 ? 8.238 2.647 -16.008 1.00 89.00 91 ARG A CA 1
ATOM 702 C C . ARG A 1 91 ? 9.519 2.421 -16.802 1.00 89.00 91 ARG A C 1
ATOM 704 O O . ARG A 1 91 ? 10.516 1.975 -16.242 1.00 89.00 91 ARG A O 1
ATOM 711 N N . THR A 1 92 ? 9.510 2.740 -18.096 1.00 86.00 92 THR A N 1
ATOM 712 C CA . THR A 1 92 ? 10.732 2.754 -18.916 1.00 86.00 92 THR A CA 1
ATOM 713 C C . THR A 1 92 ? 11.496 4.057 -18.706 1.00 86.00 92 THR A C 1
ATOM 715 O O . THR A 1 92 ? 10.895 5.130 -18.692 1.00 86.00 92 THR A O 1
ATOM 718 N N . LYS A 1 93 ? 12.820 3.970 -18.564 1.00 76.56 93 LYS A N 1
ATOM 719 C CA . LYS A 1 93 ? 13.726 5.127 -18.620 1.00 76.56 93 LYS A CA 1
ATOM 720 C C . LYS A 1 93 ? 14.294 5.346 -20.024 1.00 76.56 93 LYS A C 1
ATOM 722 O O . LYS A 1 93 ? 14.889 6.384 -20.284 1.00 76.56 93 LYS A O 1
ATOM 727 N 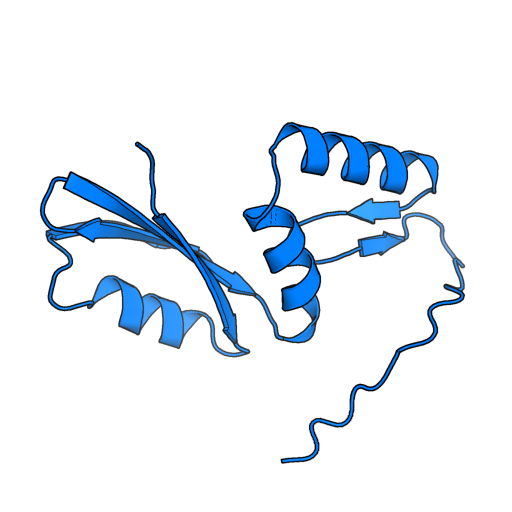N . ILE A 1 94 ? 14.121 4.380 -20.926 1.00 70.38 94 ILE A N 1
ATOM 728 C CA . ILE A 1 94 ? 14.595 4.465 -22.306 1.00 70.38 94 ILE A CA 1
ATOM 729 C C . ILE A 1 94 ? 13.528 5.166 -23.146 1.00 70.38 94 ILE A C 1
ATOM 731 O O . ILE A 1 94 ? 12.401 4.673 -23.281 1.00 70.38 94 ILE A O 1
ATOM 735 N N . GLN A 1 95 ? 13.902 6.302 -23.732 1.00 57.03 95 GLN A N 1
ATOM 736 C CA . GLN A 1 95 ? 13.102 7.000 -24.733 1.00 57.03 95 GLN A CA 1
ATOM 737 C C . GLN A 1 95 ? 12.969 6.079 -25.964 1.00 57.03 95 GLN A C 1
ATOM 739 O O . GLN A 1 95 ? 13.975 5.607 -26.486 1.00 57.03 95 GLN A O 1
ATOM 744 N N . ASN A 1 96 ? 11.735 5.777 -26.391 1.00 56.97 96 ASN A N 1
ATOM 745 C CA . ASN A 1 96 ? 11.370 4.829 -27.470 1.00 56.97 96 ASN A CA 1
ATOM 746 C C . ASN A 1 96 ? 11.323 3.324 -27.125 1.00 56.97 96 ASN A C 1
ATOM 748 O O . ASN A 1 96 ? 11.274 2.488 -28.032 1.00 56.97 96 ASN A O 1
ATOM 752 N N . TYR A 1 97 ? 11.272 2.938 -25.847 1.00 57.66 97 TYR A N 1
ATOM 753 C CA . TYR A 1 97 ? 11.006 1.540 -25.480 1.00 57.66 97 TYR A CA 1
ATOM 754 C C . TYR A 1 97 ? 9.599 1.102 -25.921 1.00 57.66 97 TYR A C 1
ATOM 756 O O . TYR A 1 97 ? 8.597 1.615 -25.424 1.00 57.66 97 TYR A O 1
ATOM 764 N N . LYS A 1 98 ? 9.521 0.128 -26.835 1.00 56.53 98 LYS A N 1
ATOM 765 C CA . LYS A 1 98 ? 8.276 -0.560 -27.203 1.00 56.53 98 LYS A CA 1
ATOM 766 C C . LYS A 1 98 ? 8.174 -1.862 -26.405 1.00 56.53 98 LYS A C 1
ATOM 768 O O . LYS A 1 98 ? 8.835 -2.837 -26.774 1.00 56.53 98 LYS A O 1
ATOM 773 N N . PRO A 1 99 ? 7.389 -1.917 -25.317 1.00 53.19 99 PRO A N 1
ATOM 774 C CA . PRO A 1 99 ? 7.227 -3.159 -24.581 1.00 53.19 99 PRO A CA 1
ATOM 775 C C . PRO A 1 99 ? 6.566 -4.218 -25.472 1.00 53.19 99 PRO A C 1
ATOM 777 O O . PRO A 1 99 ? 5.499 -3.989 -26.035 1.00 53.19 99 PRO A O 1
ATOM 780 N N . LYS A 1 100 ? 7.147 -5.422 -25.529 1.00 52.66 100 LYS A N 1
ATOM 781 C CA . LYS A 1 100 ? 6.430 -6.642 -25.942 1.00 52.66 100 LYS A CA 1
ATOM 782 C C . LYS A 1 100 ? 5.540 -7.131 -24.788 1.00 52.66 100 LYS A C 1
ATOM 784 O O . LYS A 1 100 ? 5.643 -8.278 -24.365 1.00 52.66 100 LYS A O 1
ATOM 789 N N . LEU A 1 101 ? 4.721 -6.259 -24.205 1.00 50.88 101 LEU A N 1
ATOM 790 C CA . LEU A 1 101 ? 3.746 -6.684 -23.203 1.00 50.88 101 LEU A CA 1
ATOM 791 C C . LEU A 1 101 ? 2.510 -7.183 -23.949 1.00 50.88 101 LEU A C 1
ATOM 793 O O . LEU A 1 101 ? 1.751 -6.395 -24.505 1.00 50.88 101 LEU A O 1
ATOM 797 N N . LYS A 1 102 ? 2.316 -8.505 -23.975 1.00 44.72 102 LYS A N 1
ATOM 798 C CA . LYS A 1 102 ? 0.986 -9.062 -24.224 1.00 44.72 102 LYS A CA 1
ATOM 799 C C . LYS A 1 102 ? 0.152 -8.739 -22.989 1.00 44.72 102 LYS A C 1
ATOM 801 O O . LYS A 1 102 ? 0.382 -9.308 -21.926 1.00 44.72 102 LYS A O 1
ATOM 806 N N . MET A 1 103 ? -0.760 -7.784 -23.121 1.00 42.91 103 MET A N 1
ATOM 807 C CA . MET A 1 103 ? -1.802 -7.562 -22.126 1.00 42.91 103 MET A CA 1
ATOM 808 C C . MET A 1 103 ? -2.688 -8.808 -22.136 1.00 42.91 103 MET A C 1
ATOM 810 O O . MET A 1 103 ? -3.406 -9.043 -23.106 1.00 42.91 103 MET A O 1
ATOM 814 N N . TYR A 1 104 ? -2.595 -9.636 -21.100 1.00 47.94 104 TYR A N 1
ATOM 815 C CA . TYR A 1 104 ? -3.564 -10.705 -20.897 1.00 47.94 104 TYR A CA 1
ATOM 816 C C . TYR A 1 104 ? -4.824 -10.057 -20.329 1.00 47.94 104 TYR A C 1
ATOM 818 O O . TYR A 1 104 ? -4.845 -9.634 -19.174 1.00 47.94 104 TYR A O 1
ATOM 826 N N . GLN A 1 105 ? -5.850 -9.911 -21.167 1.00 38.00 105 GLN A N 1
ATOM 827 C CA . GLN A 1 105 ? -7.199 -9.671 -20.674 1.00 38.00 105 GLN A CA 1
ATOM 828 C C . GLN A 1 105 ? -7.669 -10.974 -20.035 1.00 38.00 105 GLN A C 1
ATOM 830 O O . GLN A 1 105 ? -7.921 -11.954 -20.730 1.00 38.00 105 GLN A O 1
ATOM 835 N N . TYR A 1 106 ? -7.735 -10.995 -18.710 1.00 48.38 106 TYR A N 1
ATOM 836 C CA . TYR A 1 106 ? -8.471 -12.030 -18.003 1.00 48.38 106 TYR A CA 1
ATOM 837 C C . TYR A 1 106 ? -9.941 -11.613 -18.041 1.00 48.38 106 TYR A C 1
ATOM 839 O O . TYR A 1 106 ? -10.311 -10.613 -17.423 1.00 48.38 106 TYR A O 1
ATOM 847 N N . SER A 1 107 ? -10.762 -12.320 -18.818 1.00 41.94 107 SER A N 1
ATOM 848 C CA . SER A 1 107 ? -12.211 -12.243 -18.670 1.00 41.94 107 SER A CA 1
ATOM 849 C C . SER A 1 107 ? -12.554 -12.843 -17.312 1.00 41.94 107 SER A C 1
ATOM 851 O O . SER A 1 107 ? -12.327 -14.025 -17.063 1.00 41.94 107 SER A O 1
ATOM 853 N N . THR A 1 108 ? -13.063 -12.027 -16.395 1.00 44.28 108 THR A N 1
ATOM 854 C CA . THR A 1 108 ? -13.812 -12.560 -15.260 1.00 44.28 108 THR A CA 1
ATOM 855 C C . THR A 1 108 ? -15.168 -12.982 -15.808 1.00 44.28 108 THR A C 1
ATOM 857 O O . THR A 1 108 ? -16.090 -12.172 -15.875 1.00 44.28 108 THR A O 1
ATOM 860 N N . GLU A 1 109 ? -15.256 -14.218 -16.289 1.00 45.00 109 GLU A N 1
ATOM 861 C CA . GLU A 1 109 ? -16.544 -14.890 -16.417 1.00 45.00 109 GLU A CA 1
ATOM 862 C C . GLU A 1 109 ? -17.024 -15.187 -14.989 1.00 45.00 109 GLU A C 1
ATOM 864 O O . GLU A 1 109 ? -16.388 -15.950 -14.259 1.00 45.00 109 GLU A O 1
ATOM 869 N N . ILE A 1 110 ? -18.084 -14.493 -14.573 1.00 46.56 110 ILE A N 1
ATOM 870 C CA . ILE A 1 110 ? -18.974 -14.908 -13.483 1.00 46.56 110 ILE A CA 1
ATOM 871 C C . ILE A 1 110 ? -20.293 -15.283 -14.145 1.00 46.56 110 ILE A C 1
ATOM 873 O O . ILE A 1 110 ? -20.738 -14.486 -15.004 1.00 46.56 110 ILE A O 1
#

Sequence (110 aa):
MGDIDIGVSSNNPEAVLEHFIHFPKAQRVLEKGERTASIVVPGNIQVDVMVQSPYAYGALLQHFTGSKHHNIALREYAQKKGMSLSEYGIRTKIQNYKPKLKMYQYSTEI

Organism: NCBI:txid1618569